Protein AF-A0A653DE24-F1 (afdb_monomer)

Radius of gyration: 15.24 Å; Cα contacts (8 Å, |Δi|>4): 53; chains: 1; bounding box: 38×20×44 Å

InterPro domains:
  IPR013783 Immunoglobulin-like fold [G3DSA:2.60.40.10] (4-63)
  IPR036179 Immunoglobulin-like domain superfamily [SSF48726] (7-62)

Sequence (63 aa):
MLNLVSVAPVIKVPNQLLGAPLNTDVQLECYVEAYPNTINYWVKNRGEMLLNGTKYTIREDRS

Nearest PDB structures (foldseek):
  8p15-assembly1_H  TM=5.632E-01  e=7.746E+00  Mus musculus

Mean predicted aligned error: 4.64 Å

Secondary structure (DSSP, 8-state):
------EEEEEE-S-S-----TT-------EEEEES------EEGGGEEP-SSSS--------

Organism: Callosobruchus maculatus (NCBI:txid64391)

pLDDT: mean 92.43, std 9.64, range [48.66, 97.81]

Solvent-accessible surface area (backbone atoms only — not comparable to full-atom values): 4716 Å² total; p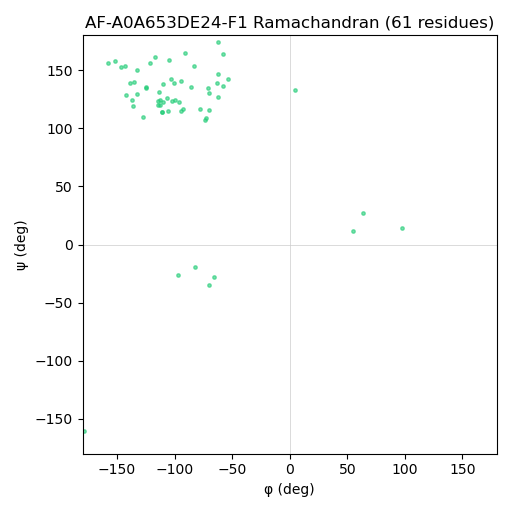er-residue (Å²): 137,83,84,82,76,73,40,74,79,44,80,47,61,89,67,92,74,85,88,68,65,89,96,58,84,79,88,85,69,71,46,79,49,49,34,72,82,79,91,84,82,52,70,47,80,101,73,44,72,63,64,74,59,99,89,37,88,79,85,83,88,83,132

Structure (mmCIF, N/CA/C/O backbone):
data_AF-A0A653DE24-F1
#
_entry.id   AF-A0A653DE24-F1
#
loop_
_atom_site.group_PDB
_atom_site.id
_atom_site.type_symbol
_atom_site.label_atom_id
_atom_site.label_alt_id
_atom_site.label_comp_id
_atom_site.label_asym_id
_atom_site.label_entity_id
_atom_site.label_seq_id
_atom_site.pdbx_PDB_ins_code
_atom_site.Cartn_x
_atom_site.Cartn_y
_atom_site.Cartn_z
_atom_site.occupancy
_atom_site.B_iso_or_equiv
_atom_site.auth_seq_id
_atom_site.auth_comp_id
_atom_site.auth_asym_id
_atom_site.auth_atom_id
_atom_site.pdbx_PDB_model_num
ATOM 1 N N . MET A 1 1 ? 26.171 1.360 -26.276 1.00 48.66 1 MET A N 1
ATOM 2 C CA . MET A 1 1 ? 24.904 0.604 -26.172 1.00 48.66 1 MET A CA 1
ATOM 3 C C . MET A 1 1 ? 24.724 0.254 -24.702 1.00 48.66 1 MET A C 1
ATOM 5 O O . MET A 1 1 ? 25.505 -0.538 -24.199 1.00 48.66 1 MET A O 1
ATOM 9 N N . LEU A 1 2 ? 23.816 0.919 -23.985 1.00 58.66 2 LEU A N 1
ATOM 10 C CA . LEU A 1 2 ? 23.479 0.550 -22.605 1.00 58.66 2 LEU A CA 1
ATOM 11 C C . LEU A 1 2 ? 22.287 -0.407 -22.674 1.00 58.66 2 LEU A C 1
ATOM 13 O O . LEU A 1 2 ? 21.229 -0.022 -23.164 1.00 58.66 2 LEU A O 1
ATOM 17 N N . ASN A 1 3 ? 22.469 -1.648 -22.229 1.00 62.91 3 ASN A N 1
ATOM 18 C CA . ASN A 1 3 ? 21.354 -2.570 -22.041 1.00 62.91 3 ASN A CA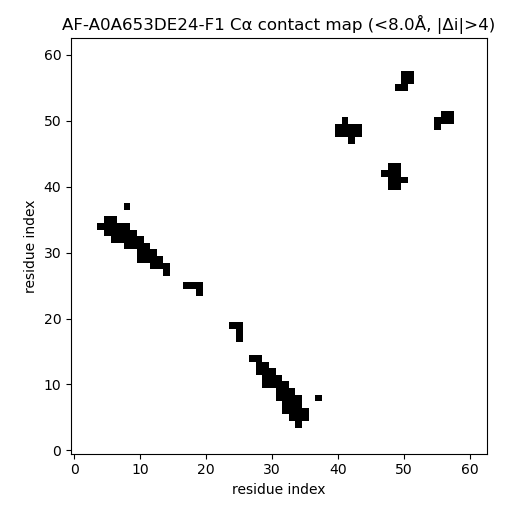 1
ATOM 19 C C . ASN A 1 3 ? 20.577 -2.112 -20.803 1.00 62.91 3 ASN A C 1
ATOM 21 O O . ASN A 1 3 ? 21.072 -2.228 -19.684 1.00 62.91 3 ASN A O 1
ATOM 25 N N . LEU A 1 4 ? 19.378 -1.569 -21.004 1.00 70.94 4 LEU A N 1
ATOM 26 C CA . LEU A 1 4 ? 18.435 -1.314 -19.919 1.00 70.94 4 LEU A CA 1
ATOM 27 C C . LEU A 1 4 ? 17.854 -2.660 -19.486 1.00 70.94 4 LEU A C 1
ATOM 29 O O . LEU A 1 4 ? 17.085 -3.277 -20.219 1.00 70.94 4 LEU A O 1
ATOM 33 N N . VAL A 1 5 ? 18.277 -3.142 -18.319 1.00 85.06 5 VAL A N 1
ATOM 34 C CA . VAL A 1 5 ? 17.754 -4.379 -17.737 1.00 85.06 5 VAL A CA 1
ATOM 35 C C . VAL A 1 5 ? 16.398 -4.069 -17.111 1.00 85.06 5 VAL A C 1
ATOM 37 O O . VAL A 1 5 ? 16.307 -3.270 -16.183 1.00 85.06 5 VAL A O 1
ATOM 40 N N . SER A 1 6 ? 15.338 -4.688 -17.627 1.00 89.62 6 SER A N 1
ATOM 41 C CA . SER A 1 6 ? 14.016 -4.638 -17.004 1.00 89.62 6 SER A CA 1
ATOM 42 C C . SER A 1 6 ? 14.008 -5.460 -15.720 1.00 89.62 6 SER A C 1
ATOM 44 O O . SER A 1 6 ? 14.459 -6.609 -15.722 1.00 89.62 6 SER A O 1
ATOM 46 N N . VAL A 1 7 ? 13.440 -4.901 -14.656 1.00 91.38 7 VAL A N 1
ATOM 47 C CA . VAL A 1 7 ? 13.287 -5.572 -13.362 1.00 91.38 7 VAL A CA 1
ATOM 48 C C . VAL A 1 7 ? 11.800 -5.758 -13.108 1.00 91.38 7 VAL A C 1
ATOM 50 O O . VAL A 1 7 ? 11.045 -4.784 -13.083 1.00 91.38 7 VAL A O 1
ATOM 53 N N . ALA A 1 8 ? 11.377 -7.014 -12.957 1.00 95.25 8 ALA A N 1
ATOM 54 C CA . ALA A 1 8 ? 9.995 -7.332 -12.626 1.00 95.25 8 ALA A CA 1
ATOM 55 C C . ALA A 1 8 ? 9.627 -6.747 -11.249 1.00 95.25 8 ALA A C 1
ATOM 57 O O . ALA A 1 8 ? 10.490 -6.713 -10.371 1.00 95.25 8 ALA A O 1
ATOM 58 N N . PRO A 1 9 ? 8.371 -6.321 -11.032 1.00 96.06 9 PRO A N 1
ATOM 59 C CA . PRO A 1 9 ? 7.988 -5.694 -9.777 1.00 96.06 9 PRO A CA 1
ATOM 60 C C . PRO A 1 9 ? 8.140 -6.635 -8.585 1.00 96.06 9 PRO A C 1
ATOM 62 O O . PRO A 1 9 ? 7.568 -7.726 -8.563 1.00 96.06 9 PRO A O 1
ATOM 65 N N . VAL A 1 10 ? 8.863 -6.176 -7.569 1.00 96.56 10 VAL A N 1
ATOM 66 C CA . VAL A 1 10 ? 8.966 -6.836 -6.267 1.00 96.56 10 VAL A CA 1
ATOM 67 C C . VAL A 1 10 ? 8.324 -5.938 -5.221 1.00 96.56 10 VAL A C 1
ATOM 69 O O . VAL A 1 10 ? 8.723 -4.787 -5.060 1.00 96.56 10 VAL A O 1
ATOM 72 N N . ILE A 1 11 ? 7.337 -6.471 -4.499 1.00 96.75 11 ILE A N 1
ATOM 73 C CA . ILE A 1 11 ? 6.613 -5.753 -3.447 1.00 96.75 11 ILE A CA 1
ATOM 74 C C . ILE A 1 11 ? 7.135 -6.211 -2.086 1.00 96.75 11 ILE A C 1
ATOM 76 O O . ILE A 1 11 ? 7.094 -7.400 -1.764 1.00 96.75 11 ILE A O 1
ATOM 80 N N . LYS A 1 12 ? 7.599 -5.267 -1.270 1.00 97.31 12 LYS A N 1
ATOM 81 C CA . LYS A 1 12 ? 8.021 -5.498 0.117 1.00 97.31 12 LYS A CA 1
ATOM 82 C C . LYS A 1 12 ? 7.007 -4.841 1.048 1.00 97.31 12 LYS A C 1
ATOM 84 O O . LYS A 1 12 ? 6.763 -3.642 0.951 1.00 97.31 12 LYS A O 1
ATOM 89 N N . VAL A 1 13 ? 6.417 -5.627 1.945 1.00 97.62 13 VAL A N 1
ATOM 90 C CA . VAL A 1 13 ? 5.420 -5.159 2.919 1.00 97.62 13 VAL A CA 1
ATOM 91 C C . VAL A 1 13 ? 6.041 -5.230 4.316 1.00 97.62 13 VAL A C 1
ATOM 93 O O . VAL A 1 13 ? 6.334 -6.340 4.765 1.00 97.62 13 VAL A O 1
ATOM 96 N N . PRO A 1 14 ? 6.261 -4.095 5.005 1.00 96.94 14 PRO A N 1
ATOM 97 C CA . PRO A 1 14 ? 6.916 -4.093 6.312 1.00 96.94 14 PRO A CA 1
ATOM 98 C C . PRO A 1 14 ? 6.031 -4.694 7.410 1.00 96.94 14 PRO A C 1
ATOM 100 O O . PRO A 1 14 ? 6.536 -5.388 8.287 1.00 96.94 14 PRO A O 1
ATOM 103 N N . ASN A 1 15 ? 4.711 -4.487 7.335 1.00 96.31 15 ASN A N 1
ATOM 104 C CA . ASN A 1 15 ? 3.745 -4.978 8.316 1.00 96.31 15 ASN A CA 1
ATOM 105 C C . ASN A 1 15 ? 2.623 -5.754 7.618 1.00 96.31 15 ASN A C 1
ATOM 107 O O . ASN A 1 15 ? 1.792 -5.171 6.928 1.00 96.31 15 ASN A O 1
ATOM 111 N N . GLN A 1 16 ? 2.591 -7.076 7.799 1.00 94.56 16 GLN A N 1
ATOM 112 C CA . GLN A 1 16 ? 1.576 -7.939 7.172 1.00 94.56 16 GLN A CA 1
ATOM 113 C C . GLN A 1 16 ? 0.249 -7.975 7.943 1.00 94.56 16 GLN A C 1
ATOM 115 O O . GLN A 1 16 ? -0.782 -8.344 7.386 1.00 94.56 16 GLN A O 1
ATOM 120 N N . LEU A 1 17 ? 0.270 -7.592 9.221 1.00 95.88 17 LEU A N 1
ATOM 121 C CA . LEU A 1 17 ? -0.897 -7.542 10.088 1.00 95.88 17 LEU A CA 1
ATOM 122 C C . LEU A 1 17 ? -0.856 -6.253 10.901 1.00 95.88 17 LEU A C 1
ATOM 124 O O . LEU A 1 17 ? 0.112 -5.999 11.613 1.00 95.88 17 LEU A O 1
ATOM 128 N N . LEU A 1 18 ? -1.920 -5.460 10.806 1.00 96.62 18 LEU A N 1
ATOM 129 C CA . LEU A 1 18 ? -2.100 -4.256 11.604 1.00 96.62 18 LEU A CA 1
ATOM 130 C C . LEU A 1 18 ? -3.430 -4.336 12.348 1.00 96.62 18 LEU A C 1
ATOM 132 O O . LEU A 1 18 ? -4.455 -4.707 11.776 1.00 96.62 18 LEU A O 1
ATOM 136 N N . GLY A 1 19 ? -3.400 -3.977 13.627 1.00 96.25 19 GLY A N 1
ATOM 137 C CA . GLY A 1 19 ? -4.591 -3.749 14.435 1.00 96.25 19 GLY A CA 1
ATOM 138 C C . GLY A 1 19 ? -4.825 -2.253 14.602 1.00 96.25 19 GLY A C 1
ATOM 139 O O . GLY A 1 19 ? -3.874 -1.493 14.765 1.00 96.25 19 GLY A O 1
ATOM 140 N N . ALA A 1 20 ? -6.088 -1.842 14.589 1.00 97.12 20 ALA A N 1
ATOM 141 C CA . ALA A 1 20 ? -6.492 -0.477 14.890 1.00 97.12 20 ALA A CA 1
ATOM 142 C C . ALA A 1 20 ? -7.757 -0.501 15.761 1.00 97.12 20 ALA A C 1
ATOM 144 O O . ALA A 1 20 ? -8.639 -1.333 15.517 1.00 97.12 20 ALA A O 1
ATOM 145 N N . PRO A 1 21 ? -7.861 0.367 16.782 1.00 97.81 21 PRO A N 1
ATOM 146 C CA . PRO A 1 21 ? -9.101 0.559 17.521 1.00 97.81 21 PRO A CA 1
ATOM 147 C C . PRO A 1 21 ? -10.268 0.991 16.621 1.00 97.81 21 PRO A C 1
ATOM 149 O O . PRO A 1 21 ? -10.100 1.439 15.487 1.00 97.81 21 PRO A O 1
ATOM 152 N N . LEU A 1 22 ? -11.489 0.875 17.144 1.00 97.06 22 LEU A N 1
ATOM 153 C CA . LEU A 1 22 ? -12.662 1.390 16.442 1.00 97.06 22 LEU A CA 1
ATOM 154 C C . LEU A 1 22 ? -12.564 2.913 16.283 1.00 97.06 22 LEU A C 1
ATOM 156 O O . LEU A 1 22 ? -12.208 3.617 17.22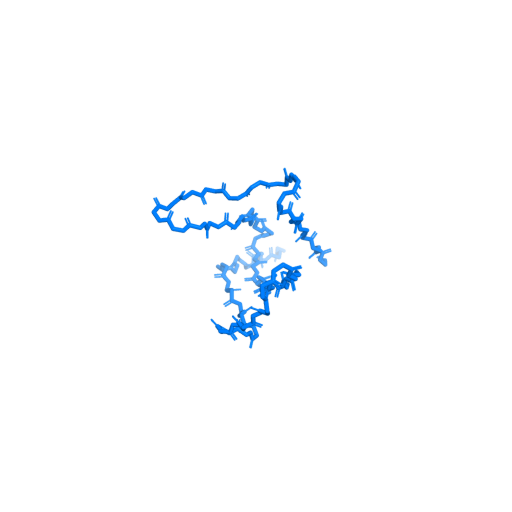5 1.00 97.06 22 LEU A O 1
ATOM 160 N N . ASN A 1 23 ? -12.962 3.405 15.106 1.00 96.12 23 ASN A N 1
ATOM 161 C CA . ASN A 1 23 ? -12.997 4.828 14.745 1.00 96.12 23 ASN A CA 1
ATOM 162 C C . ASN A 1 23 ? -11.628 5.531 14.727 1.00 96.12 23 ASN A C 1
ATOM 164 O O . ASN A 1 23 ? -11.565 6.744 14.914 1.00 96.12 23 ASN A O 1
ATOM 168 N N . THR A 1 24 ? -10.543 4.793 14.489 1.00 97.62 24 THR A N 1
ATOM 169 C CA . THR A 1 24 ? -9.211 5.368 14.257 1.00 97.62 24 THR A CA 1
ATOM 170 C C . THR A 1 24 ? -8.705 5.045 12.858 1.00 97.62 24 THR A C 1
ATOM 172 O O . THR A 1 24 ? -9.149 4.082 12.230 1.00 97.62 24 THR A O 1
ATOM 175 N N . ASP A 1 25 ? -7.716 5.809 12.409 1.00 96.56 25 ASP A N 1
ATOM 176 C CA . ASP A 1 25 ? -7.034 5.556 11.146 1.00 96.56 25 ASP A CA 1
ATOM 177 C C . ASP A 1 25 ? -5.928 4.505 11.299 1.00 96.56 25 ASP A C 1
ATOM 179 O O . ASP A 1 25 ? -5.338 4.329 12.367 1.00 96.56 25 ASP A O 1
ATOM 183 N N . VAL A 1 26 ? -5.632 3.814 10.200 1.00 96.88 26 VAL A N 1
ATOM 184 C CA . VAL A 1 26 ? -4.486 2.912 10.068 1.00 96.88 26 VAL A CA 1
ATOM 185 C C . VAL A 1 26 ? -3.812 3.163 8.729 1.00 96.88 26 VAL A C 1
ATOM 187 O O . VAL A 1 26 ? -4.483 3.354 7.713 1.00 96.88 26 VAL A O 1
ATOM 190 N N . GLN A 1 27 ? -2.484 3.152 8.723 1.00 96.44 27 GLN A N 1
ATOM 191 C CA . GLN A 1 27 ? -1.692 3.304 7.512 1.00 96.44 27 GLN A CA 1
ATOM 192 C C . GLN A 1 27 ? -1.215 1.935 7.032 1.00 96.44 27 GLN A C 1
ATOM 194 O O . GLN A 1 27 ? -0.563 1.201 7.771 1.00 96.44 27 GLN A O 1
ATOM 199 N N . LEU A 1 28 ? -1.536 1.606 5.782 1.00 96.69 28 LEU A N 1
ATOM 200 C CA . LEU A 1 28 ? -0.947 0.479 5.067 1.00 96.69 28 LEU A CA 1
ATOM 201 C C . LEU A 1 28 ? 0.125 1.020 4.124 1.00 96.69 28 LEU A C 1
ATOM 203 O O . LEU A 1 28 ? -0.084 2.043 3.475 1.00 96.69 28 LEU A O 1
ATOM 207 N N . GLU A 1 29 ? 1.252 0.326 4.030 1.00 97.06 29 GLU A N 1
ATOM 208 C CA . GLU A 1 29 ? 2.363 0.734 3.177 1.00 97.06 29 GLU A CA 1
ATOM 209 C C . GLU A 1 29 ? 3.041 -0.473 2.530 1.00 97.06 29 GLU A C 1
ATOM 211 O O . GLU A 1 29 ? 3.006 -1.594 3.047 1.00 97.06 29 GLU A O 1
ATOM 216 N N . CYS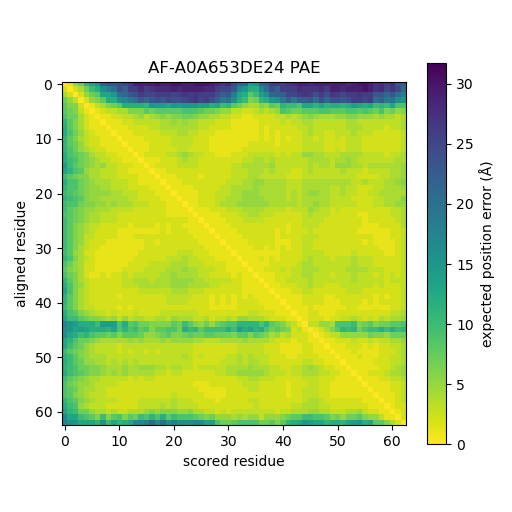 A 1 30 ? 3.650 -0.237 1.374 1.00 96.94 30 CYS A N 1
ATOM 217 C CA . CYS A 1 30 ? 4.496 -1.200 0.692 1.00 96.94 30 CYS A CA 1
ATOM 218 C C . CYS A 1 30 ? 5.549 -0.464 -0.138 1.00 96.94 30 CYS A C 1
ATOM 220 O O . CYS A 1 30 ? 5.362 0.696 -0.505 1.00 96.94 30 CYS A O 1
ATOM 222 N N . TYR A 1 31 ? 6.640 -1.156 -0.442 1.00 96.88 31 TYR A N 1
ATOM 223 C CA . TYR A 1 31 ? 7.707 -0.662 -1.304 1.00 96.88 31 TYR A CA 1
ATOM 224 C C . TYR A 1 31 ? 7.745 -1.493 -2.576 1.00 96.88 31 TYR A C 1
ATOM 226 O O . TYR A 1 31 ? 7.744 -2.724 -2.502 1.00 96.88 31 TYR A O 1
ATOM 234 N N . VAL A 1 32 ? 7.791 -0.827 -3.728 1.00 96.62 32 VAL A N 1
ATOM 235 C CA . VAL A 1 32 ? 7.831 -1.481 -5.038 1.00 96.62 32 VAL A CA 1
ATOM 236 C C . VAL A 1 32 ? 9.178 -1.213 -5.692 1.00 96.62 32 VAL A C 1
ATOM 238 O O . VAL A 1 32 ? 9.544 -0.066 -5.925 1.00 96.62 32 VAL A O 1
ATOM 241 N N . GLU A 1 33 ? 9.910 -2.281 -5.990 1.00 95.56 33 GLU A N 1
ATOM 242 C CA . GLU A 1 33 ? 11.162 -2.240 -6.745 1.00 95.56 33 GLU A CA 1
ATOM 243 C C . GLU A 1 33 ? 10.897 -2.781 -8.153 1.00 95.56 33 GLU A C 1
ATOM 245 O O . GLU A 1 33 ? 10.522 -3.944 -8.306 1.00 95.56 33 GLU A O 1
ATOM 250 N N . ALA A 1 34 ? 11.029 -1.933 -9.176 1.00 94.88 34 ALA A N 1
ATOM 251 C CA . ALA A 1 34 ? 10.779 -2.305 -10.566 1.00 94.88 34 ALA A CA 1
ATOM 252 C C . ALA A 1 34 ? 11.492 -1.363 -11.543 1.00 94.88 34 ALA A C 1
ATOM 254 O O . ALA A 1 34 ? 11.744 -0.199 -11.228 1.00 94.88 34 ALA A O 1
ATOM 255 N N . TYR A 1 35 ? 11.752 -1.848 -12.758 1.00 92.94 35 TYR A N 1
ATOM 256 C CA . TYR A 1 35 ? 12.140 -0.995 -13.879 1.00 92.94 35 TYR A CA 1
ATOM 257 C C . TYR A 1 35 ? 11.516 -1.490 -15.195 1.00 92.94 35 TYR A C 1
ATOM 259 O O . TYR A 1 35 ? 11.731 -2.654 -15.556 1.00 92.94 35 TYR A O 1
ATOM 267 N N . PRO A 1 36 ? 10.835 -0.619 -15.967 1.00 93.12 36 PRO A N 1
ATOM 268 C CA . PRO A 1 36 ? 10.448 0.758 -15.630 1.00 93.12 36 PRO A CA 1
ATOM 269 C C . PRO A 1 36 ? 9.494 0.850 -14.429 1.00 93.12 36 PRO A C 1
ATOM 271 O O . PRO A 1 36 ? 9.022 -0.159 -13.911 1.00 93.12 36 PRO A O 1
ATOM 274 N N . ASN A 1 37 ? 9.199 2.079 -14.007 1.00 91.75 37 ASN A N 1
ATOM 275 C CA . ASN A 1 37 ? 8.229 2.350 -12.949 1.00 91.75 37 ASN A CA 1
ATOM 276 C C . ASN A 1 37 ? 6.860 1.707 -13.233 1.00 91.75 37 ASN A C 1
ATOM 278 O O . ASN A 1 37 ? 6.378 1.708 -14.367 1.00 91.75 37 ASN A O 1
ATOM 282 N N . THR A 1 38 ? 6.209 1.204 -12.185 1.00 94.12 38 THR A N 1
ATOM 283 C CA . THR A 1 38 ? 4.915 0.517 -12.279 1.00 94.12 38 THR A CA 1
ATOM 284 C C . THR A 1 38 ? 3.724 1.456 -12.107 1.00 94.12 38 THR A C 1
ATOM 286 O O . THR A 1 38 ? 3.841 2.586 -11.617 1.00 94.12 38 THR A O 1
ATOM 289 N N . ILE A 1 39 ? 2.549 0.953 -12.490 1.00 95.06 39 ILE A N 1
ATOM 290 C CA . ILE A 1 39 ? 1.251 1.484 -12.070 1.00 95.06 39 ILE A CA 1
ATOM 291 C C . ILE A 1 39 ? 0.816 0.670 -10.853 1.00 95.06 39 ILE A C 1
ATOM 293 O O . ILE A 1 39 ? 0.582 -0.533 -10.968 1.00 95.06 39 ILE A O 1
ATOM 297 N N . ASN A 1 40 ? 0.715 1.322 -9.699 1.00 95.88 40 ASN A N 1
ATOM 298 C CA . ASN A 1 40 ? 0.395 0.676 -8.431 1.00 95.88 40 ASN A CA 1
ATOM 299 C C . ASN A 1 40 ? -1.014 1.074 -7.976 1.00 95.88 40 ASN A C 1
ATOM 301 O O . ASN A 1 40 ? -1.409 2.233 -8.091 1.00 95.88 40 ASN A O 1
ATOM 305 N N . TYR A 1 41 ? -1.781 0.112 -7.464 1.00 96.25 41 TYR A N 1
ATOM 306 C CA . TYR A 1 41 ? -3.124 0.336 -6.935 1.00 96.25 41 TYR A CA 1
ATOM 307 C C . TYR A 1 41 ? -3.406 -0.611 -5.772 1.00 96.25 41 TYR A C 1
ATOM 309 O O . TYR A 1 41 ? -2.859 -1.710 -5.693 1.00 96.25 41 TYR A O 1
ATOM 317 N N . TRP A 1 42 ? -4.279 -0.175 -4.868 1.00 96.50 42 TRP A N 1
ATOM 318 C CA . TRP A 1 42 ? -4.722 -0.987 -3.742 1.00 96.50 42 TRP A CA 1
ATOM 319 C C . TRP A 1 42 ? -6.013 -1.711 -4.094 1.00 96.50 42 TRP A C 1
ATOM 321 O O . TRP A 1 42 ? -6.910 -1.146 -4.719 1.00 96.50 42 TRP A O 1
ATOM 331 N N . VAL A 1 43 ? -6.116 -2.960 -3.653 1.00 96.38 43 VAL A N 1
ATOM 332 C CA . VAL A 1 43 ? -7.301 -3.797 -3.830 1.00 96.38 43 VAL A CA 1
ATOM 333 C C . VAL A 1 43 ? -7.757 -4.283 -2.465 1.00 96.38 43 VAL A C 1
ATOM 335 O O . VAL A 1 43 ? -6.954 -4.743 -1.653 1.00 96.38 43 VAL A O 1
ATOM 338 N N . LYS A 1 44 ? -9.058 -4.198 -2.217 1.00 93.00 44 LYS A N 1
ATOM 339 C CA . LYS A 1 44 ? -9.730 -4.837 -1.087 1.00 93.00 44 LYS A CA 1
ATOM 340 C C . LYS A 1 44 ? -10.506 -6.053 -1.601 1.00 93.00 44 LYS A C 1
ATOM 342 O O . LYS A 1 44 ? -10.771 -6.140 -2.792 1.00 93.00 44 LYS A O 1
ATOM 347 N N . ASN A 1 45 ? -10.819 -7.004 -0.714 1.00 87.56 45 ASN A N 1
ATOM 348 C CA . ASN A 1 45 ? -11.745 -8.145 -0.871 1.00 87.56 45 ASN A CA 1
ATOM 349 C C . ASN A 1 45 ? -12.382 -8.353 -2.264 1.00 87.56 45 ASN A C 1
ATOM 351 O O . ASN A 1 45 ? -13.016 -7.455 -2.798 1.00 87.56 45 ASN A O 1
ATOM 355 N N . ARG A 1 46 ? -12.382 -9.581 -2.799 1.00 88.94 46 ARG A N 1
ATOM 356 C CA . ARG A 1 46 ? -13.054 -9.931 -4.078 1.00 88.94 46 ARG A CA 1
ATOM 357 C C . ARG A 1 46 ? -12.648 -9.077 -5.300 1.00 88.94 46 ARG A C 1
ATOM 359 O O . ARG A 1 46 ? -13.282 -9.212 -6.339 1.00 88.94 46 ARG A O 1
ATOM 366 N N . GLY A 1 47 ? -11.591 -8.266 -5.211 1.00 92.12 47 GLY A N 1
ATOM 367 C CA . GLY A 1 47 ? -11.050 -7.517 -6.349 1.00 92.12 47 GLY A CA 1
ATOM 368 C C . GLY A 1 47 ? -11.509 -6.060 -6.452 1.00 92.12 47 GLY A C 1
ATOM 369 O O . GLY A 1 47 ? -11.331 -5.457 -7.504 1.00 92.12 47 GLY A O 1
ATOM 370 N N . GLU A 1 48 ? -12.096 -5.480 -5.402 1.00 95.19 48 GLU A N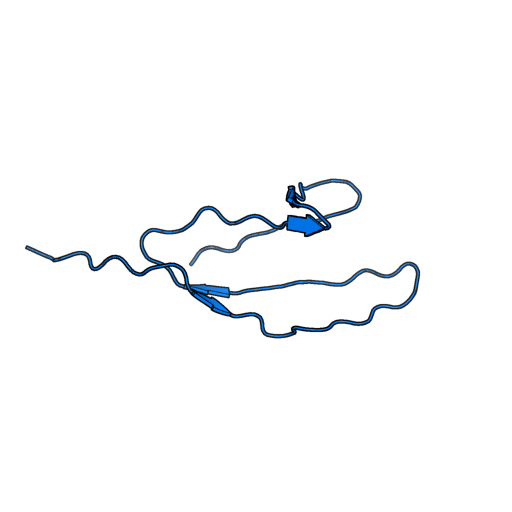 1
ATOM 371 C CA . GLU A 1 48 ? -12.497 -4.069 -5.409 1.00 95.19 48 GLU A CA 1
ATOM 372 C C . GLU A 1 48 ? -11.264 -3.155 -5.374 1.00 95.19 48 GLU A C 1
ATOM 374 O O . GLU A 1 48 ? -10.517 -3.138 -4.392 1.00 95.19 48 GLU A O 1
ATOM 379 N N . MET A 1 49 ? -11.057 -2.370 -6.432 1.00 95.75 49 MET A N 1
ATOM 380 C CA . MET A 1 49 ? -10.015 -1.346 -6.463 1.00 95.75 49 MET A CA 1
ATOM 381 C C . MET A 1 49 ? -10.374 -0.189 -5.526 1.00 95.75 49 MET A C 1
ATOM 383 O O . MET A 1 49 ? -11.467 0.372 -5.602 1.00 95.75 49 MET A O 1
ATOM 387 N N . LEU A 1 50 ? -9.430 0.196 -4.670 1.00 96.44 50 LEU A N 1
ATOM 388 C CA . LEU A 1 50 ? -9.576 1.346 -3.789 1.00 96.44 50 LEU A CA 1
ATOM 389 C C . LEU A 1 50 ? -9.159 2.627 -4.511 1.00 96.44 50 LEU A C 1
ATOM 391 O O . LEU A 1 50 ? -8.118 2.680 -5.165 1.00 96.44 50 LEU A O 1
ATOM 395 N N . LEU A 1 51 ? -9.967 3.670 -4.343 1.00 95.81 51 LEU A N 1
ATOM 396 C CA . LEU A 1 51 ? -9.735 5.001 -4.894 1.00 95.81 51 LEU A CA 1
ATOM 397 C C . LEU A 1 51 ? -9.674 6.032 -3.766 1.00 95.81 51 LEU A C 1
ATOM 399 O O . LEU A 1 51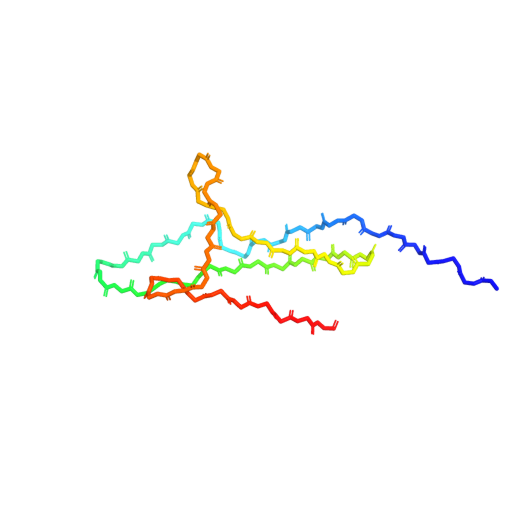 ? -10.244 5.829 -2.692 1.00 95.81 51 LEU A O 1
ATOM 403 N N . ASN A 1 52 ? -9.006 7.155 -4.033 1.00 97.00 52 ASN A N 1
ATOM 404 C CA . ASN A 1 52 ? -9.015 8.307 -3.136 1.00 97.00 52 ASN A CA 1
ATOM 405 C C . ASN A 1 52 ? -10.447 8.814 -2.903 1.00 97.00 52 ASN A C 1
ATOM 407 O O . ASN A 1 52 ? -11.229 8.945 -3.845 1.00 97.00 52 ASN A O 1
ATOM 411 N N . GLY A 1 53 ? -10.777 9.129 -1.651 1.00 95.69 53 GLY A N 1
ATOM 412 C CA . GLY A 1 53 ? -12.094 9.635 -1.273 1.00 95.69 53 GLY A CA 1
ATOM 413 C C . GLY A 1 53 ? -12.189 9.943 0.218 1.00 95.69 53 GLY A C 1
ATOM 414 O O . GLY A 1 53 ? -11.184 10.078 0.905 1.00 95.69 53 GLY A O 1
ATOM 415 N N . THR A 1 54 ? -13.411 10.016 0.745 1.00 95.50 54 THR A N 1
ATOM 416 C CA . THR A 1 54 ? -13.644 10.322 2.170 1.00 95.50 54 THR A CA 1
ATOM 417 C C . THR A 1 54 ? -13.121 9.244 3.117 1.00 95.50 54 THR A C 1
ATOM 419 O O . THR A 1 54 ? -12.776 9.545 4.252 1.00 95.50 54 THR A O 1
ATOM 422 N N . LYS A 1 55 ? -13.066 7.987 2.662 1.00 94.69 55 LYS A N 1
ATOM 423 C CA . LYS A 1 55 ? -12.663 6.831 3.475 1.00 94.69 55 LYS A CA 1
ATOM 424 C C . LYS A 1 55 ? -11.193 6.435 3.315 1.00 94.69 55 LYS A C 1
ATOM 426 O O . LYS A 1 55 ? -10.639 5.808 4.210 1.00 94.69 55 LYS A O 1
ATOM 431 N N . TYR A 1 56 ? -10.585 6.740 2.171 1.00 96.69 56 TYR A N 1
ATOM 432 C CA . TYR A 1 56 ? -9.252 6.262 1.810 1.00 96.69 56 TYR A CA 1
ATOM 433 C C . TYR A 1 56 ? -8.408 7.416 1.284 1.00 96.69 56 TYR A C 1
ATOM 435 O O . TYR A 1 56 ? -8.828 8.118 0.364 1.00 96.69 56 TYR A O 1
ATOM 443 N N . THR A 1 57 ? -7.203 7.557 1.834 1.00 97.38 57 THR A N 1
ATOM 444 C CA . THR A 1 57 ? -6.153 8.419 1.284 1.00 97.38 57 THR A CA 1
ATOM 445 C C . THR A 1 57 ? -5.036 7.529 0.747 1.00 97.38 57 THR A C 1
ATOM 447 O O . THR A 1 57 ? -4.377 6.832 1.511 1.00 97.38 57 THR A O 1
ATOM 450 N N . ILE A 1 58 ? -4.838 7.540 -0.567 1.00 96.94 58 ILE A N 1
ATOM 451 C CA . ILE A 1 58 ? -3.854 6.744 -1.301 1.00 96.94 58 ILE A CA 1
ATOM 452 C C . ILE A 1 58 ? -2.813 7.700 -1.876 1.00 96.94 58 ILE A C 1
ATOM 454 O O . ILE A 1 58 ? -3.154 8.639 -2.603 1.00 96.94 58 ILE A O 1
ATOM 458 N N . ARG A 1 59 ? -1.547 7.449 -1.545 1.00 96.06 59 ARG A N 1
ATOM 459 C CA . ARG A 1 59 ? -0.388 8.213 -2.012 1.00 96.06 59 ARG A CA 1
ATOM 460 C C . ARG A 1 59 ? 0.693 7.252 -2.489 1.00 96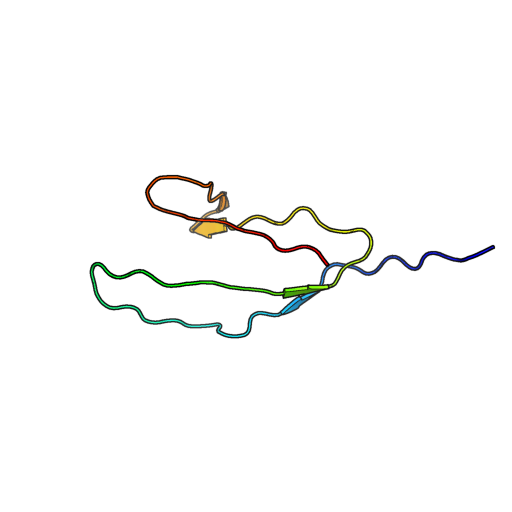.06 59 ARG A C 1
ATOM 462 O O . ARG A 1 59 ? 0.786 6.130 -1.997 1.00 96.06 59 ARG A O 1
ATOM 469 N N . GLU A 1 60 ? 1.478 7.708 -3.450 1.00 95.38 60 GLU A N 1
ATOM 470 C CA . GLU A 1 60 ? 2.631 6.997 -3.982 1.00 95.38 60 GLU A CA 1
ATOM 471 C C . GLU A 1 60 ? 3.764 8.004 -4.129 1.00 95.38 60 GLU A C 1
ATOM 473 O O . GLU A 1 60 ? 3.639 8.970 -4.883 1.00 95.38 60 GLU A O 1
ATOM 478 N N . ASP A 1 61 ? 4.860 7.759 -3.421 1.00 93.31 61 ASP A N 1
ATOM 479 C CA . ASP A 1 61 ? 6.086 8.527 -3.572 1.00 93.31 61 ASP A CA 1
ATOM 480 C C . ASP A 1 61 ? 7.017 7.767 -4.521 1.00 93.31 61 ASP A C 1
ATOM 482 O O . ASP A 1 61 ? 7.333 6.596 -4.301 1.00 93.31 61 ASP A O 1
ATOM 486 N N . ARG A 1 62 ? 7.425 8.425 -5.610 1.00 86.44 62 ARG A N 1
ATOM 487 C CA . ARG A 1 62 ? 8.324 7.864 -6.626 1.00 86.44 62 ARG A CA 1
ATOM 488 C C . ARG A 1 62 ? 9.700 8.509 -6.471 1.00 86.44 62 ARG A C 1
ATOM 490 O O . ARG A 1 62 ? 9.789 9.735 -6.461 1.00 86.44 62 ARG A O 1
ATOM 497 N N . SER A 1 63 ? 10.738 7.685 -6.339 1.00 67.75 63 SER A N 1
ATOM 498 C CA . SER A 1 63 ? 12.151 8.09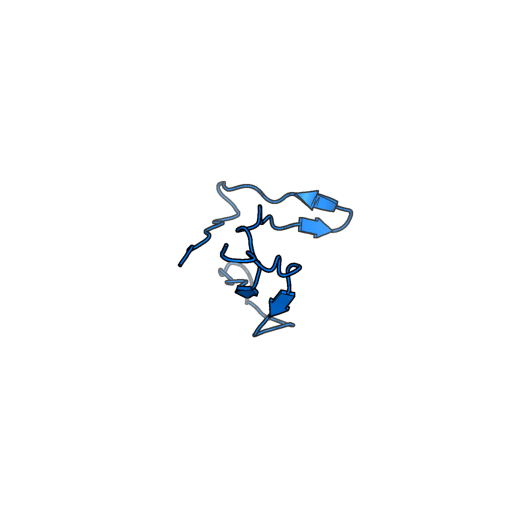7 -6.345 1.00 67.75 63 SER A CA 1
ATOM 499 C C . SER A 1 63 ? 12.701 8.248 -7.756 1.00 67.75 63 SER A C 1
ATOM 501 O O . SER A 1 63 ? 12.314 7.409 -8.604 1.00 67.75 63 SER A O 1
#

Fold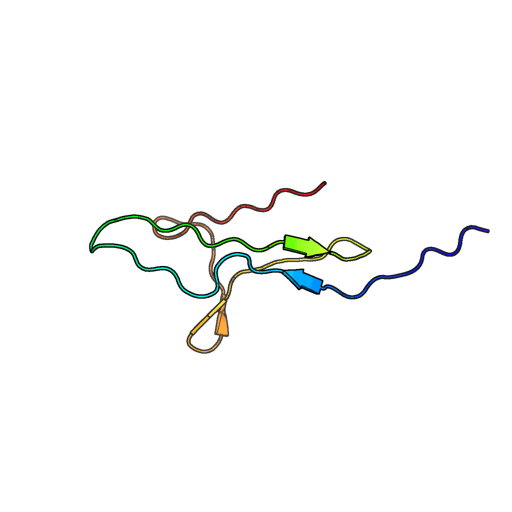seek 3Di:
DDPDDWDDKDKAWPDPDDDDDPPDDDDGDIDIDTPPDDDDFDADPPGRTDDDDPVDDDDDDDD